Protein AF-A0A3N1UMD6-F1 (afdb_monomer_lite)

Secondary structure (DSSP, 8-state):
--HHHHHHHHHHHHHHHHHHHHHHHHHHH--HHHHHHHHHHHHHHHHHHHHHHHHHHHHHTT-

pLDDT: mean 83.48, std 13.48, range [40.31, 94.75]

Organism: NCBI:txid610254

Radius of gyration: 15.03 Å; chains: 1; bounding box: 42×16×34 Å

Foldseek 3Di:
DPPVVVVVVLCCQLVVCLVVVLVVQCVPPVDPVSSVVSNVVSVVVSVVVVVVVVVVVVVVVVD

Sequence (63 aa):
MSQWAWRLGMLVVGGVPAIVGGGLFWHFFEKWTAVVVWEIVVLFLLSLIIAKGDKKAAQQAHH

Structure (mmCIF, N/CA/C/O backbone):
data_AF-A0A3N1UMD6-F1
#
_entry.id   AF-A0A3N1UMD6-F1
#
loop_
_atom_site.group_PDB
_atom_site.id
_at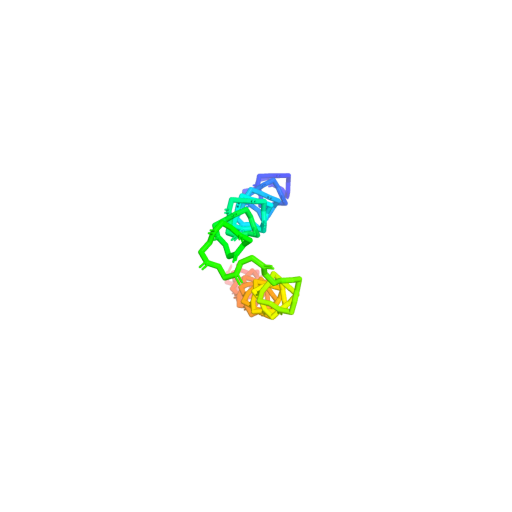om_site.type_symbol
_atom_site.label_atom_id
_atom_site.label_alt_id
_atom_site.label_comp_id
_atom_site.label_asym_id
_atom_site.label_entity_id
_atom_site.label_seq_id
_atom_site.pdbx_PDB_ins_code
_atom_site.Cartn_x
_atom_site.Cartn_y
_atom_site.Cartn_z
_atom_site.occupancy
_atom_site.B_iso_or_equiv
_atom_site.auth_seq_id
_atom_site.auth_comp_id
_atom_site.auth_asym_id
_atom_site.auth_atom_id
_atom_site.pdbx_PDB_model_num
ATOM 1 N N . MET A 1 1 ? -16.296 2.129 18.737 1.00 54.34 1 MET A N 1
ATOM 2 C CA . MET A 1 1 ? -14.823 2.182 18.569 1.00 54.34 1 MET A CA 1
ATOM 3 C C . MET A 1 1 ? -14.424 3.622 18.287 1.00 54.34 1 MET A C 1
ATOM 5 O O . MET A 1 1 ? -15.147 4.281 17.553 1.00 54.34 1 MET A O 1
ATOM 9 N N . SER A 1 2 ? -13.339 4.132 18.882 1.00 68.25 2 SER A N 1
ATOM 10 C CA . SER A 1 2 ? -12.847 5.493 18.599 1.00 68.25 2 SER A CA 1
ATOM 11 C C . SER A 1 2 ? -12.645 5.669 17.088 1.00 68.25 2 SER A C 1
ATOM 13 O O . SER A 1 2 ? -11.998 4.828 16.465 1.00 68.25 2 SER A O 1
ATOM 15 N N . GLN A 1 3 ? -13.186 6.744 16.504 1.00 74.69 3 GLN A N 1
ATOM 16 C CA . GLN A 1 3 ? -13.045 7.107 15.080 1.00 74.69 3 GLN A CA 1
ATOM 17 C C . GLN A 1 3 ? -11.584 7.033 14.587 1.00 74.69 3 GLN A C 1
ATOM 19 O O . GLN A 1 3 ? -11.314 6.726 13.427 1.00 74.69 3 GLN A O 1
ATOM 24 N N . TRP A 1 4 ? -10.624 7.245 15.488 1.00 80.81 4 TRP A N 1
ATOM 25 C CA . TRP A 1 4 ? -9.193 7.159 15.211 1.00 80.81 4 TRP A CA 1
ATOM 26 C C . TRP A 1 4 ? -8.684 5.737 14.964 1.00 80.81 4 TRP A C 1
ATOM 28 O O . TRP A 1 4 ? -7.838 5.551 14.094 1.00 80.81 4 TRP A O 1
ATOM 38 N N . ALA A 1 5 ? -9.218 4.731 15.660 1.00 82.25 5 ALA A N 1
ATOM 39 C CA . ALA A 1 5 ? -8.806 3.338 15.472 1.00 82.25 5 ALA A CA 1
ATOM 40 C C . ALA A 1 5 ? -9.182 2.825 14.072 1.00 82.25 5 ALA A C 1
ATOM 42 O O . ALA A 1 5 ? -8.387 2.152 13.421 1.00 82.25 5 ALA A O 1
ATOM 43 N N . TRP A 1 6 ? -10.364 3.207 13.578 1.00 79.19 6 TRP A N 1
ATOM 44 C CA . TRP A 1 6 ? -10.814 2.874 12.225 1.00 79.19 6 TRP A CA 1
ATOM 45 C C . TRP A 1 6 ? -9.942 3.541 11.153 1.00 79.19 6 TRP A C 1
ATOM 47 O O . TRP A 1 6 ? -9.439 2.870 10.255 1.00 79.19 6 TRP A O 1
ATOM 57 N N . ARG A 1 7 ? -9.687 4.850 11.280 1.00 80.44 7 ARG A N 1
ATOM 58 C CA . ARG A 1 7 ? -8.850 5.610 10.333 1.00 80.44 7 ARG A CA 1
ATOM 59 C C . ARG A 1 7 ? -7.408 5.098 10.277 1.00 80.44 7 ARG A C 1
ATOM 61 O O . ARG A 1 7 ? -6.857 4.964 9.188 1.00 80.44 7 ARG A O 1
ATOM 68 N N . LEU A 1 8 ? -6.816 4.777 11.430 1.00 86.62 8 LEU A N 1
ATOM 69 C CA . LEU A 1 8 ? -5.473 4.193 11.502 1.00 86.62 8 LEU A CA 1
ATOM 70 C C . LEU A 1 8 ? -5.433 2.786 10.899 1.00 86.62 8 LEU A C 1
ATOM 72 O O . LEU A 1 8 ? -4.518 2.483 10.139 1.00 86.62 8 LEU A O 1
ATOM 76 N N . GLY A 1 9 ? -6.447 1.958 11.165 1.00 85.06 9 GLY A N 1
ATOM 77 C CA . GLY A 1 9 ? -6.577 0.645 10.533 1.00 85.06 9 GLY A CA 1
ATOM 78 C C . GLY A 1 9 ? -6.605 0.740 9.006 1.00 85.06 9 GLY A C 1
ATOM 79 O O . GLY A 1 9 ? -5.893 -0.000 8.334 1.00 85.06 9 GLY A O 1
ATOM 80 N N . MET A 1 10 ? -7.342 1.708 8.457 1.00 85.31 10 MET A N 1
ATOM 81 C CA . MET A 1 10 ? -7.409 1.935 7.008 1.00 85.31 10 MET A CA 1
ATOM 82 C C . MET A 1 10 ? -6.081 2.409 6.413 1.00 85.31 10 MET A C 1
ATOM 84 O O . MET A 1 10 ? -5.697 1.957 5.335 1.00 85.31 10 MET A O 1
ATOM 88 N N . LEU A 1 11 ? -5.347 3.264 7.129 1.00 86.12 11 LEU A N 1
ATOM 89 C CA . LEU A 1 11 ? -4.004 3.691 6.730 1.00 86.12 11 LEU A CA 1
ATOM 90 C C . LEU A 1 11 ? -3.029 2.513 6.654 1.00 86.12 11 LEU A C 1
ATOM 92 O O . LEU A 1 11 ? -2.254 2.427 5.706 1.00 86.12 11 LEU A O 1
ATOM 96 N N . VAL A 1 12 ? -3.087 1.586 7.612 1.00 89.31 12 VAL A N 1
ATOM 97 C CA . VAL A 1 12 ? -2.213 0.403 7.624 1.00 89.31 12 VAL A CA 1
ATOM 98 C C . VAL A 1 12 ? -2.612 -0.585 6.527 1.00 89.31 12 VAL A C 1
ATOM 100 O O . VAL A 1 12 ? -1.756 -1.027 5.761 1.00 89.31 12 VAL A O 1
ATOM 103 N N . VAL A 1 13 ? -3.907 -0.893 6.407 1.00 87.88 13 VAL A N 1
ATOM 104 C CA . VAL A 1 13 ? -4.433 -1.832 5.400 1.00 87.88 13 VAL A CA 1
ATOM 105 C C . VAL A 1 13 ? -4.206 -1.324 3.977 1.00 87.88 13 VAL A C 1
ATOM 107 O O . VAL A 1 13 ? -4.049 -2.137 3.075 1.00 87.88 13 VAL A O 1
ATOM 110 N N . GLY A 1 14 ? -4.157 -0.009 3.758 1.00 89.44 14 GLY A N 1
ATOM 111 C CA . GLY A 1 14 ? -3.852 0.556 2.445 1.00 89.44 14 GLY A CA 1
ATOM 112 C C . GLY A 1 14 ? -2.369 0.808 2.189 1.00 89.44 14 GLY A C 1
ATOM 113 O O . GLY A 1 14 ? -1.854 0.463 1.127 1.00 89.44 14 GLY A O 1
ATOM 114 N N . GLY A 1 15 ? -1.671 1.387 3.164 1.00 89.44 15 GLY A N 1
ATOM 115 C CA . GLY A 1 15 ? -0.278 1.800 3.018 1.00 89.44 15 GLY A CA 1
ATOM 116 C C . GLY A 1 15 ? 0.685 0.623 2.904 1.00 89.44 15 GLY A C 1
ATOM 117 O O . GLY A 1 15 ? 1.584 0.652 2.066 1.00 89.44 15 GLY A O 1
ATOM 118 N N . VAL A 1 16 ? 0.485 -0.441 3.691 1.00 93.62 16 VAL A N 1
ATOM 119 C CA . VAL A 1 16 ? 1.393 -1.600 3.663 1.00 93.62 16 VAL A CA 1
ATOM 120 C C . VAL A 1 16 ? 1.351 -2.317 2.303 1.00 93.62 16 VAL A C 1
ATOM 122 O O . VAL A 1 16 ? 2.418 -2.498 1.715 1.00 93.62 16 VAL A O 1
ATOM 125 N N . PRO A 1 17 ? 0.181 -2.672 1.731 1.00 92.69 17 PRO A N 1
ATOM 126 C CA . PRO A 1 17 ? 0.125 -3.306 0.412 1.00 92.69 17 PRO A CA 1
ATOM 127 C C . PRO A 1 17 ? 0.584 -2.401 -0.733 1.00 92.69 17 PRO A C 1
ATOM 129 O O . PRO A 1 17 ? 1.129 -2.908 -1.713 1.00 92.69 17 PRO A O 1
ATOM 132 N N . ALA A 1 18 ? 0.397 -1.082 -0.622 1.00 92.06 18 ALA A N 1
ATOM 133 C CA . ALA A 1 18 ? 0.891 -0.139 -1.621 1.00 92.06 18 ALA A CA 1
ATOM 134 C C . ALA A 1 18 ? 2.428 -0.129 -1.662 1.00 92.06 18 ALA A C 1
ATOM 136 O O . ALA A 1 18 ? 3.016 -0.337 -2.721 1.00 92.06 18 ALA A O 1
ATOM 137 N N . ILE A 1 19 ? 3.082 0.007 -0.503 1.00 91.69 19 ILE A N 1
ATOM 138 C CA . ILE A 1 19 ? 4.548 0.082 -0.410 1.00 91.69 19 ILE A CA 1
ATOM 139 C C . ILE A 1 19 ? 5.191 -1.275 -0.719 1.00 91.69 19 ILE A C 1
ATOM 141 O O . ILE A 1 19 ? 6.061 -1.378 -1.584 1.00 91.69 19 ILE A O 1
ATOM 145 N N . VAL A 1 20 ? 4.759 -2.332 -0.021 1.00 94.50 20 VAL A N 1
ATOM 146 C CA . VAL A 1 20 ? 5.362 -3.667 -0.154 1.00 94.50 20 VAL A CA 1
ATOM 147 C C . VAL A 1 20 ? 5.023 -4.274 -1.509 1.00 94.50 20 VAL A C 1
ATOM 149 O O . VAL A 1 20 ? 5.900 -4.813 -2.181 1.00 94.50 20 VAL A O 1
ATOM 152 N N . GLY A 1 21 ? 3.764 -4.166 -1.935 1.00 91.25 21 GLY A N 1
ATOM 153 C CA . GLY A 1 21 ? 3.342 -4.689 -3.225 1.00 91.25 21 GLY A CA 1
ATOM 154 C C . GLY A 1 21 ? 3.960 -3.911 -4.387 1.00 91.25 21 GLY A C 1
ATOM 155 O O . GLY A 1 21 ? 4.469 -4.540 -5.308 1.00 91.25 21 GLY A O 1
ATOM 156 N N . GLY A 1 22 ? 4.052 -2.578 -4.316 1.00 91.31 22 GLY A N 1
ATOM 157 C CA . GLY A 1 22 ? 4.751 -1.787 -5.335 1.00 91.31 22 GLY A CA 1
ATOM 158 C C . GLY A 1 22 ? 6.211 -2.220 -5.511 1.00 91.31 22 GLY A C 1
ATOM 159 O O . GLY A 1 22 ? 6.656 -2.454 -6.636 1.00 91.31 22 GLY A O 1
ATOM 160 N N . GLY A 1 23 ? 6.929 -2.437 -4.403 1.00 91.00 23 GLY A N 1
ATOM 161 C CA . GLY A 1 23 ? 8.294 -2.971 -4.425 1.00 91.00 23 GLY A CA 1
ATOM 162 C C . GLY A 1 23 ? 8.391 -4.391 -4.998 1.00 91.00 23 GLY A C 1
ATOM 163 O O . GLY A 1 23 ? 9.307 -4.678 -5.768 1.00 91.00 23 GLY A O 1
ATOM 164 N N . LEU A 1 24 ? 7.425 -5.263 -4.689 1.00 93.75 24 LEU A N 1
ATOM 165 C CA . LEU A 1 24 ? 7.356 -6.619 -5.244 1.00 93.75 24 LEU A CA 1
ATOM 166 C C . LEU A 1 24 ? 7.173 -6.591 -6.767 1.00 93.75 24 LEU A C 1
ATOM 168 O O . LEU A 1 24 ? 7.921 -7.237 -7.498 1.00 93.75 24 LEU A O 1
ATOM 172 N N . PHE A 1 25 ? 6.198 -5.824 -7.257 1.00 94.06 25 PHE A N 1
ATOM 173 C CA . PHE A 1 25 ? 5.911 -5.726 -8.690 1.00 94.06 25 PHE A CA 1
ATOM 174 C C . PHE A 1 25 ? 7.071 -5.092 -9.462 1.00 94.06 25 PHE A C 1
ATOM 176 O O . PHE A 1 25 ? 7.357 -5.519 -10.582 1.00 94.06 25 PHE A O 1
ATOM 183 N N . TRP A 1 26 ? 7.782 -4.139 -8.856 1.00 92.25 26 TRP A N 1
ATOM 184 C CA . TRP A 1 26 ? 9.025 -3.620 -9.417 1.00 92.25 26 TRP A CA 1
ATOM 185 C C . TRP A 1 26 ? 10.102 -4.703 -9.511 1.00 92.25 26 TRP A C 1
ATOM 187 O O . TRP A 1 26 ? 10.691 -4.880 -10.571 1.00 92.25 26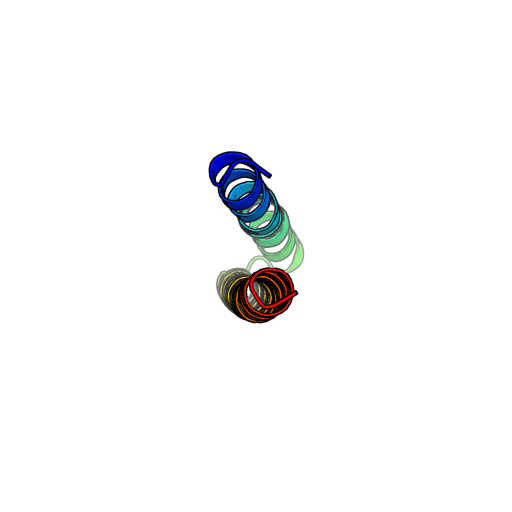 TRP A O 1
ATOM 197 N N . HIS A 1 27 ? 10.330 -5.458 -8.435 1.00 93.38 27 HIS A N 1
ATOM 198 C CA . HIS A 1 27 ? 11.375 -6.480 -8.394 1.00 93.38 27 HIS A CA 1
ATOM 199 C C . HIS A 1 27 ? 11.141 -7.626 -9.391 1.00 93.38 27 HIS A C 1
ATOM 201 O O . HIS A 1 27 ? 12.092 -8.118 -9.985 1.00 93.38 27 HIS A O 1
ATOM 207 N N . PHE A 1 28 ? 9.889 -8.046 -9.596 1.00 93.62 28 PHE A N 1
ATOM 208 C CA . PHE A 1 28 ? 9.578 -9.165 -10.492 1.00 93.62 28 PHE A CA 1
ATOM 209 C C . PHE A 1 28 ? 9.472 -8.779 -11.968 1.00 93.62 28 PHE A C 1
ATOM 211 O O . PHE A 1 28 ? 9.823 -9.581 -12.830 1.00 93.62 28 PHE A O 1
ATOM 218 N N . PHE A 1 29 ? 8.943 -7.593 -12.274 1.00 92.38 29 PHE A N 1
ATOM 219 C CA . PHE A 1 29 ? 8.657 -7.204 -13.657 1.00 92.38 29 PHE A CA 1
ATOM 220 C C . PHE A 1 29 ? 9.601 -6.131 -14.199 1.00 92.38 29 PHE A C 1
ATOM 222 O O . PHE A 1 29 ? 9.562 -5.888 -15.405 1.00 92.38 29 PHE A O 1
ATOM 229 N N . GLU A 1 30 ? 10.380 -5.468 -13.335 1.00 90.88 30 GLU A N 1
ATOM 230 C CA . GLU A 1 30 ? 11.292 -4.352 -13.653 1.00 90.88 30 GLU A CA 1
ATOM 231 C C . GLU A 1 30 ? 10.631 -3.249 -14.504 1.00 90.88 30 GLU A C 1
ATOM 233 O O . GLU A 1 30 ? 11.267 -2.536 -15.280 1.00 90.88 30 GLU A O 1
ATOM 238 N N . LYS A 1 31 ? 9.304 -3.118 -14.385 1.00 90.94 31 LYS A N 1
ATOM 239 C CA . LYS A 1 31 ? 8.466 -2.243 -15.208 1.00 90.94 31 LYS A CA 1
ATOM 240 C C . LYS A 1 31 ? 7.581 -1.384 -14.330 1.00 90.94 31 LYS A C 1
ATOM 242 O O . LYS A 1 31 ? 6.745 -1.890 -13.582 1.00 90.94 31 LYS A O 1
ATOM 247 N N . TRP A 1 32 ? 7.656 -0.074 -14.548 1.00 89.56 32 TRP A N 1
ATOM 248 C CA . TRP A 1 32 ? 6.776 0.895 -13.894 1.00 89.56 32 TRP A CA 1
ATOM 249 C C . TRP A 1 32 ? 5.299 0.647 -14.206 1.00 89.56 32 TRP A C 1
ATOM 251 O O . TRP A 1 32 ? 4.451 0.861 -13.348 1.00 89.56 32 TRP A O 1
ATOM 261 N N . THR A 1 33 ? 4.979 0.112 -15.388 1.00 93.56 33 THR A N 1
ATOM 262 C CA . THR A 1 33 ? 3.601 -0.254 -15.745 1.00 93.56 33 THR A CA 1
ATOM 263 C C . THR A 1 33 ? 3.010 -1.275 -14.772 1.00 93.56 33 THR A C 1
ATOM 265 O O . THR A 1 33 ? 1.852 -1.147 -14.395 1.00 93.56 33 THR A O 1
ATOM 268 N N . ALA A 1 34 ? 3.796 -2.262 -14.328 1.00 91.12 34 ALA A N 1
ATOM 269 C CA . ALA A 1 34 ? 3.330 -3.285 -13.394 1.00 91.12 34 ALA A CA 1
ATOM 270 C C . ALA A 1 34 ? 3.059 -2.696 -11.998 1.00 91.12 34 ALA A C 1
ATOM 272 O O . ALA A 1 34 ? 2.053 -3.030 -11.376 1.00 91.12 34 ALA A O 1
ATOM 273 N N . VAL A 1 35 ? 3.907 -1.764 -11.552 1.00 93.88 35 VAL A N 1
ATOM 274 C CA . VAL A 1 35 ? 3.729 -1.021 -10.293 1.00 93.88 35 VAL A CA 1
ATOM 275 C C . VAL A 1 35 ? 2.464 -0.161 -10.341 1.00 93.88 35 VAL A C 1
ATOM 277 O O . VAL A 1 35 ? 1.636 -0.245 -9.442 1.00 93.88 35 VAL A O 1
ATOM 280 N N . VAL A 1 36 ? 2.260 0.600 -11.420 1.00 93.50 36 VAL A N 1
ATOM 281 C CA . VAL A 1 36 ? 1.070 1.455 -11.588 1.00 93.50 36 VAL A CA 1
ATOM 282 C C . VAL A 1 36 ? -0.214 0.623 -11.634 1.00 93.50 36 VAL A C 1
ATOM 284 O O . VAL A 1 36 ? -1.202 0.973 -10.992 1.00 93.50 36 VAL A O 1
ATOM 287 N N . VAL A 1 37 ? -0.211 -0.502 -12.356 1.00 94.62 37 VAL A N 1
ATOM 288 C CA . VAL A 1 37 ? -1.364 -1.417 -12.390 1.00 94.62 37 VAL A CA 1
ATOM 289 C C . VAL A 1 37 ? -1.662 -1.964 -10.994 1.00 94.62 37 VAL A C 1
ATOM 291 O O . VAL A 1 37 ? -2.825 -2.000 -10.591 1.00 94.62 37 VAL A O 1
ATOM 294 N N . TRP A 1 38 ? -0.632 -2.341 -10.233 1.00 94.38 38 TRP A N 1
ATOM 295 C CA . TRP A 1 38 ? -0.797 -2.784 -8.852 1.00 94.38 38 TRP A CA 1
ATOM 296 C C . TRP A 1 38 ? -1.401 -1.697 -7.953 1.00 94.38 38 TRP A C 1
ATOM 298 O O . TRP A 1 38 ? -2.352 -1.971 -7.219 1.00 94.38 38 TRP A O 1
ATOM 308 N N . GLU A 1 39 ? -0.919 -0.456 -8.038 1.00 93.31 39 GLU A N 1
ATOM 309 C CA . GLU A 1 39 ? -1.465 0.651 -7.243 1.00 93.31 39 GLU A CA 1
ATOM 310 C C . GLU A 1 39 ? -2.943 0.919 -7.552 1.00 93.31 39 GLU A C 1
ATOM 312 O O . GLU A 1 39 ? -3.738 1.115 -6.629 1.00 93.31 39 GLU A O 1
ATOM 317 N N . ILE A 1 40 ? -3.347 0.844 -8.825 1.00 94.75 40 ILE A N 1
ATOM 318 C CA . ILE A 1 40 ? -4.756 0.983 -9.224 1.00 94.75 40 ILE A CA 1
ATOM 319 C C . ILE A 1 40 ? -5.613 -0.114 -8.578 1.00 94.75 40 ILE A C 1
ATOM 321 O O . ILE A 1 40 ? -6.693 0.172 -8.054 1.00 94.75 40 ILE A O 1
ATOM 325 N N . VAL A 1 4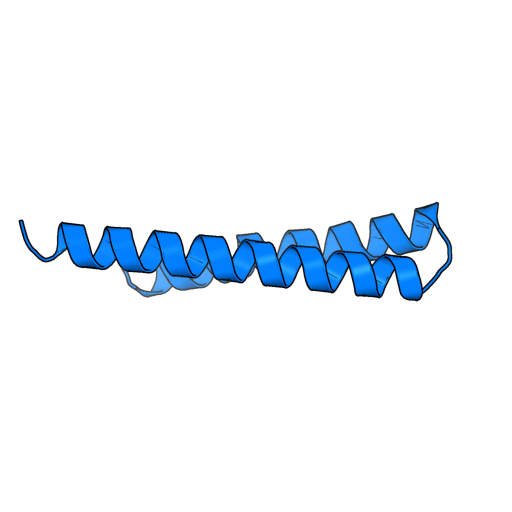1 ? -5.133 -1.362 -8.572 1.00 94.31 41 VAL A N 1
ATOM 326 C CA . VAL A 1 41 ? -5.833 -2.486 -7.931 1.00 94.31 41 VAL A CA 1
ATOM 327 C C . VAL A 1 41 ? -5.969 -2.257 -6.424 1.00 94.31 41 VAL A C 1
ATOM 329 O O . VAL A 1 41 ? -7.058 -2.440 -5.876 1.00 94.31 41 VAL A O 1
ATOM 332 N N . VAL A 1 42 ? -4.906 -1.812 -5.751 1.00 93.38 42 VAL A N 1
ATOM 333 C CA . VAL A 1 42 ? -4.930 -1.525 -4.307 1.00 93.38 42 VAL A CA 1
ATOM 334 C C . VAL A 1 42 ? -5.919 -0.404 -3.979 1.00 93.38 42 VAL A C 1
ATOM 336 O O . VAL A 1 42 ? -6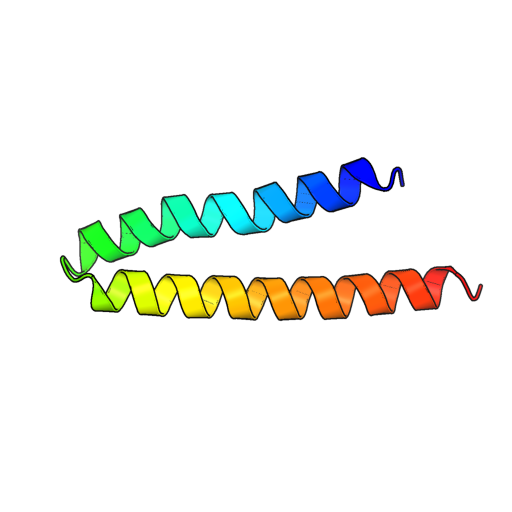.739 -0.564 -3.072 1.00 93.38 42 VAL A O 1
ATOM 339 N N . LEU A 1 43 ? -5.905 0.701 -4.730 1.00 92.38 43 LEU A N 1
ATOM 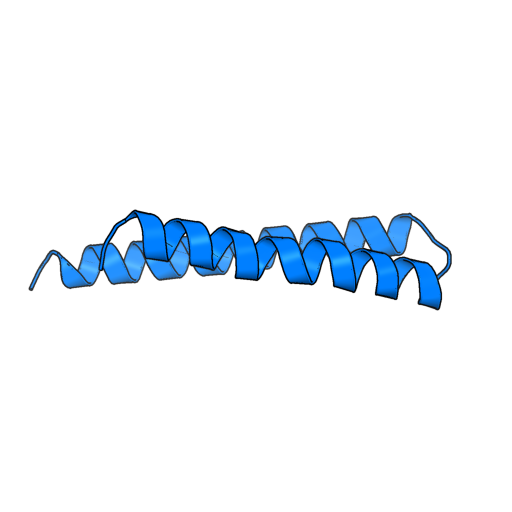340 C CA . LEU A 1 43 ? -6.838 1.818 -4.540 1.00 92.38 43 LEU A CA 1
ATOM 341 C C . LEU A 1 43 ? -8.293 1.404 -4.783 1.00 92.38 43 LEU A C 1
ATOM 343 O O . LEU A 1 43 ? -9.194 1.817 -4.044 1.00 92.38 43 LEU A O 1
ATOM 347 N N . PHE A 1 44 ? -8.533 0.552 -5.779 1.00 93.88 44 PHE A N 1
ATOM 348 C CA . PHE A 1 44 ? -9.859 0.007 -6.042 1.00 93.88 44 PHE A CA 1
ATOM 349 C C . PHE A 1 44 ? -10.349 -0.877 -4.885 1.00 93.88 44 PHE A C 1
ATOM 351 O O . PHE A 1 44 ? -11.463 -0.691 -4.390 1.00 93.88 44 PHE A O 1
ATOM 358 N N . LEU A 1 45 ? -9.507 -1.789 -4.388 1.00 91.12 45 LEU A N 1
ATOM 359 C CA . LEU A 1 45 ? -9.838 -2.650 -3.249 1.00 91.12 45 LEU A CA 1
ATOM 360 C C . LEU A 1 45 ? -10.080 -1.845 -1.967 1.00 91.12 45 LEU A C 1
ATOM 362 O O . LEU A 1 45 ? -11.056 -2.104 -1.262 1.00 91.12 45 LEU A O 1
ATOM 366 N N . LEU A 1 46 ? -9.254 -0.834 -1.692 1.00 90.25 46 LEU A N 1
ATOM 367 C CA . LEU A 1 46 ? -9.469 0.102 -0.586 1.00 90.25 46 LEU A CA 1
ATOM 368 C C . LEU A 1 46 ? -10.821 0.800 -0.700 1.00 90.25 46 LEU A C 1
ATOM 370 O O . LEU A 1 46 ? -11.564 0.839 0.277 1.00 90.25 46 LEU A O 1
ATOM 374 N N . SER A 1 47 ? -11.169 1.296 -1.888 1.00 87.81 47 SER A N 1
ATOM 375 C CA . SER A 1 47 ? -12.451 1.969 -2.128 1.00 87.81 47 SER A CA 1
ATOM 376 C C . SER A 1 47 ? -13.639 1.043 -1.842 1.00 87.81 47 SER A C 1
ATOM 378 O O . SER A 1 47 ? -14.611 1.457 -1.208 1.00 87.81 47 SER A O 1
ATOM 380 N N . LEU A 1 48 ? -13.546 -0.235 -2.226 1.00 88.25 48 LEU A N 1
ATOM 381 C CA . LEU A 1 48 ? -14.562 -1.244 -1.905 1.00 88.25 48 LEU A CA 1
ATOM 382 C C . LEU A 1 48 ? -14.648 -1.538 -0.402 1.00 88.25 48 LEU A C 1
ATOM 384 O O . LEU A 1 48 ? -15.749 -1.690 0.133 1.00 88.25 48 LEU A O 1
ATOM 388 N N . ILE A 1 49 ? -13.507 -1.623 0.284 1.00 86.81 49 ILE A N 1
ATOM 389 C CA . ILE A 1 49 ? -13.452 -1.861 1.732 1.00 86.81 49 ILE A CA 1
ATOM 390 C C . ILE A 1 49 ? -14.050 -0.672 2.490 1.00 86.81 49 ILE A C 1
ATOM 392 O O . ILE A 1 49 ? -14.869 -0.896 3.382 1.00 86.81 49 ILE A O 1
ATOM 396 N N . ILE A 1 50 ? -13.717 0.565 2.102 1.00 83.94 50 ILE A N 1
ATOM 397 C CA . ILE A 1 50 ? -14.318 1.794 2.648 1.00 83.94 50 ILE A CA 1
ATOM 398 C C . ILE A 1 50 ? -15.834 1.751 2.451 1.00 83.94 50 ILE A C 1
ATOM 400 O O . ILE A 1 50 ? -16.578 1.794 3.427 1.00 83.94 50 ILE A O 1
ATOM 404 N N . ALA A 1 51 ? -16.300 1.554 1.214 1.00 84.44 51 ALA A N 1
ATOM 405 C CA . ALA A 1 51 ? -17.727 1.539 0.898 1.00 84.44 51 ALA A CA 1
ATOM 406 C C . ALA A 1 51 ? -18.501 0.455 1.672 1.00 84.44 51 ALA A C 1
ATOM 408 O O . ALA A 1 51 ? -19.663 0.643 2.041 1.00 84.44 51 ALA A O 1
ATOM 409 N N . LYS A 1 52 ? -17.875 -0.698 1.931 1.00 79.56 52 LYS A N 1
ATOM 410 C CA . LYS A 1 52 ? -18.472 -1.782 2.724 1.00 79.56 52 LYS A CA 1
ATOM 411 C C . LYS A 1 52 ? -18.423 -1.495 4.230 1.00 79.56 52 LYS A C 1
ATOM 413 O O . LYS A 1 52 ? -19.356 -1.871 4.941 1.00 79.56 52 LYS A O 1
ATOM 418 N N . GLY A 1 53 ? -17.366 -0.840 4.707 1.00 74.75 53 GLY A N 1
ATOM 419 C CA . GLY A 1 53 ? -17.224 -0.372 6.085 1.00 74.75 53 GLY A CA 1
ATOM 420 C C . GLY A 1 53 ? -18.257 0.695 6.443 1.00 74.75 53 GLY A C 1
ATOM 421 O O . GLY A 1 53 ? -18.942 0.550 7.454 1.00 74.75 53 GLY A O 1
ATOM 422 N N . ASP A 1 54 ? -18.460 1.679 5.566 1.00 71.75 54 ASP A N 1
ATOM 423 C CA . ASP A 1 54 ? -19.447 2.751 5.752 1.00 71.75 54 ASP A CA 1
ATOM 424 C C . ASP A 1 54 ? -20.881 2.205 5.804 1.00 71.75 54 ASP A C 1
ATOM 426 O O . ASP A 1 54 ? -21.663 2.586 6.674 1.00 71.75 54 ASP A O 1
ATOM 430 N N . LYS A 1 55 ? -21.223 1.230 4.948 1.00 69.88 55 LYS A N 1
ATOM 431 C CA . LYS A 1 55 ? -22.535 0.555 4.991 1.00 69.88 55 LYS A CA 1
ATOM 432 C C . LYS A 1 55 ? -22.781 -0.178 6.313 1.00 69.88 55 LYS A C 1
ATOM 434 O O . LYS A 1 55 ? -23.890 -0.127 6.841 1.00 69.88 55 LYS A O 1
ATOM 439 N N . LYS A 1 56 ? -21.759 -0.844 6.862 1.00 62.03 56 LYS A N 1
ATOM 440 C CA . LYS A 1 56 ? -21.864 -1.522 8.164 1.00 62.03 56 LYS A CA 1
ATOM 441 C C . LYS A 1 56 ? -21.988 -0.530 9.321 1.00 62.03 56 LYS A C 1
ATOM 443 O O . LYS A 1 56 ? -22.777 -0.778 10.227 1.00 62.03 56 LYS A O 1
ATOM 448 N N . ALA A 1 57 ? -21.254 0.582 9.276 1.00 60.56 57 ALA A N 1
ATOM 449 C CA . ALA A 1 57 ? -21.365 1.647 10.269 1.00 60.56 57 ALA A CA 1
ATOM 450 C C . ALA A 1 57 ? -22.764 2.290 10.254 1.00 60.56 57 ALA A C 1
ATOM 452 O O . ALA A 1 57 ? -23.347 2.506 11.314 1.00 60.56 57 ALA A O 1
ATOM 453 N N . ALA A 1 58 ? -23.338 2.512 9.066 1.00 59.88 58 ALA A N 1
ATOM 454 C CA . ALA A 1 58 ? -24.699 3.021 8.913 1.00 59.88 58 ALA A CA 1
ATOM 455 C C . ALA A 1 58 ? -25.761 2.041 9.447 1.00 59.88 58 ALA A C 1
ATOM 457 O O . ALA A 1 58 ? -26.673 2.458 10.152 1.00 59.88 58 ALA A O 1
ATOM 458 N N . GLN A 1 59 ? -25.632 0.734 9.185 1.00 59.94 59 GLN A N 1
ATOM 459 C CA . GLN A 1 59 ? -26.565 -0.268 9.727 1.00 59.94 59 GLN A CA 1
ATOM 460 C C . GLN A 1 59 ? -26.488 -0.404 11.254 1.00 59.94 59 GLN A C 1
ATOM 462 O O . GLN A 1 59 ? -27.512 -0.625 11.890 1.00 59.94 59 GLN A O 1
ATOM 467 N N . GLN A 1 60 ? -25.305 -0.254 11.857 1.00 56.59 60 GLN A N 1
ATOM 468 C CA . GLN A 1 60 ? -25.140 -0.313 13.315 1.00 56.59 60 GLN A CA 1
ATOM 469 C C . GLN A 1 60 ? -25.681 0.923 14.048 1.00 56.59 60 GLN A C 1
ATOM 471 O O . GLN A 1 60 ? -25.935 0.838 15.241 1.00 56.59 60 GLN A O 1
ATOM 476 N N . ALA A 1 61 ? -25.864 2.054 13.360 1.00 52.41 61 ALA A N 1
ATOM 477 C CA . ALA A 1 61 ? -26.456 3.264 13.936 1.00 52.41 61 ALA A CA 1
ATOM 478 C C . ALA A 1 61 ? -28.000 3.246 13.960 1.00 52.41 61 ALA A C 1
ATOM 480 O O . ALA A 1 61 ? -28.606 4.101 14.597 1.00 52.41 61 ALA A O 1
ATOM 481 N N . HIS A 1 62 ? -28.631 2.295 13.260 1.00 47.56 62 HIS A N 1
ATOM 482 C CA . HIS A 1 62 ? -30.088 2.148 13.148 1.00 47.56 62 HIS A CA 1
ATOM 483 C C . HIS A 1 62 ? -30.680 1.034 14.041 1.00 47.56 62 HIS A C 1
ATOM 485 O O . HIS A 1 62 ? -31.867 0.733 13.908 1.00 47.56 62 HIS A O 1
ATOM 491 N N . HIS A 1 63 ? -29.882 0.432 14.931 1.00 40.31 63 HIS A N 1
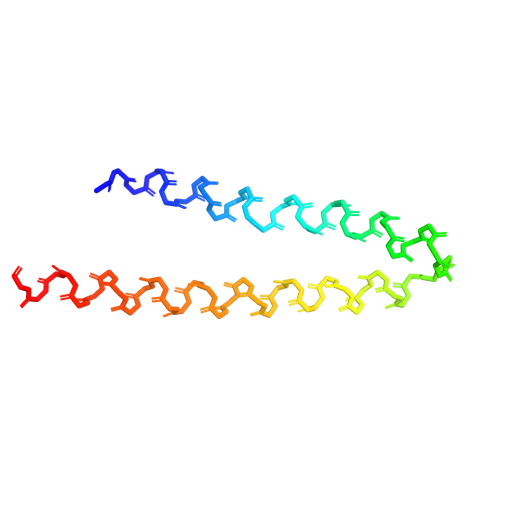ATOM 492 C CA . HIS A 1 63 ? -30.313 -0.577 15.906 1.00 40.31 63 HIS A CA 1
ATOM 493 C C . HIS A 1 63 ? -30.082 -0.108 17.340 1.00 40.31 63 HIS A C 1
ATOM 495 O O . HIS A 1 63 ? -28.981 0.419 17.612 1.00 40.31 63 HIS A O 1
#